Protein 1SSB (pdb70)

GO terms:
  GO:0005515 protein binding (F, IPI)

CATH classification: 3.10.130.10

Radius of gyration: 14.22 Å; Cα contacts (8 Å, |Δi|>4): 268; chains: 2; bounding box: 31×32×37 Å

Structure (mmCIF, N/CA/C/O backbone):
data_1SSB
#
_entry.id   1SSB
#
_cell.length_a   68.150
_cell.length_b   68.150
_cell.length_c   65.150
_cell.angle_alpha   90.00
_cell.angle_beta   90.00
_cell.angle_gamma   120.00
#
_symmetry.space_group_name_H-M   'P 32 2 1'
#
loop_
_entity.id
_entity.type
_entity.pdbx_description
1 polymer 'RIBONUCLEASE A'
2 polymer 'RIBONUCLEASE A'
3 non-polymer 'SULFATE ION'
4 water water
#
loop_
_atom_site.group_PDB
_atom_site.id
_atom_site.type_symbol
_atom_site.label_atom_id
_atom_site.label_alt_id
_atom_site.label_comp_id
_atom_site.label_asym_id
_atom_site.label_entity_id
_atom_site.label_seq_id
_atom_site.pdbx_PDB_ins_code
_atom_site.Cartn_x
_atom_site.Cartn_y
_atom_site.Cartn_z
_atom_site.occupancy
_atom_site.B_iso_or_equiv
_atom_site.auth_seq_id
_atom_site.auth_comp_id
_atom_site.auth_asym_id
_atom_site.auth_atom_id
_atom_site.pdbx_PDB_model_num
ATOM 1 N N . LYS A 1 1 ? 24.850 0.656 21.541 1.00 37.08 1 LYS A N 1
ATOM 2 C CA . LYS A 1 1 ? 23.556 0.918 22.159 1.00 37.08 1 LYS A CA 1
ATOM 3 C C . LYS A 1 1 ? 23.597 2.212 22.975 1.00 35.18 1 LYS A C 1
ATOM 4 O O . LYS A 1 1 ? 22.633 2.431 23.775 1.00 37.24 1 LYS A O 1
ATOM 10 N N . GLU A 1 2 ? 24.601 2.987 22.784 1.00 30.75 2 GLU A N 1
ATOM 11 C CA . GLU A 1 2 ? 24.945 4.256 23.384 1.00 25.78 2 GLU A CA 1
ATOM 12 C C . GLU A 1 2 ? 24.674 4.391 24.853 1.00 24.26 2 GLU A C 1
ATOM 13 O O . GLU A 1 2 ? 23.533 4.341 25.367 1.00 23.80 2 GLU A O 1
ATOM 19 N N . THR A 1 3 ? 25.788 4.593 25.602 1.00 21.23 3 THR A N 1
ATOM 20 C CA . THR A 1 3 ? 25.578 4.754 27.085 1.00 18.40 3 THR A CA 1
ATOM 21 C C . THR A 1 3 ? 24.906 6.094 27.330 1.00 20.08 3 THR A C 1
ATOM 22 O O . THR A 1 3 ? 24.949 6.956 26.403 1.00 18.54 3 THR A O 1
ATOM 26 N N . ALA A 1 4 ? 24.317 6.270 28.525 1.00 17.71 4 ALA A N 1
ATOM 27 C CA . ALA A 1 4 ? 23.658 7.553 28.839 1.00 18.86 4 ALA A CA 1
ATOM 28 C C . ALA A 1 4 ? 24.751 8.635 28.910 1.00 19.35 4 ALA A C 1
ATOM 29 O O . ALA A 1 4 ? 24.472 9.790 28.551 1.00 21.96 4 ALA A O 1
ATOM 31 N N . ALA A 1 5 ? 25.930 8.301 29.362 1.00 20.32 5 ALA A N 1
ATOM 32 C CA . ALA A 1 5 ? 27.059 9.277 29.440 1.00 18.03 5 ALA A CA 1
ATOM 33 C C . ALA A 1 5 ? 27.359 9.829 28.046 1.00 17.92 5 ALA A C 1
ATOM 34 O O . ALA A 1 5 ? 27.493 11.075 27.846 1.00 18.79 5 ALA A O 1
ATOM 36 N N . ALA A 1 6 ? 27.453 8.971 27.053 1.00 16.26 6 ALA A N 1
ATOM 37 C CA . ALA A 1 6 ? 27.709 9.234 25.681 1.00 15.26 6 ALA A CA 1
ATOM 38 C C . ALA A 1 6 ? 26.578 10.036 25.027 1.00 16.35 6 ALA A C 1
ATOM 39 O O . ALA A 1 6 ? 26.847 10.923 24.180 1.00 16.01 6 ALA A O 1
ATOM 41 N N . LYS A 1 7 ? 25.368 9.700 25.388 1.00 14.05 7 LYS A N 1
ATOM 42 C CA . LYS A 1 7 ? 24.185 10.402 24.856 1.00 14.57 7 LYS A CA 1
ATOM 43 C C . LYS A 1 7 ? 24.241 11.876 25.367 1.00 13.51 7 LYS A C 1
ATOM 44 O O . LYS A 1 7 ? 23.864 12.737 24.605 1.00 14.64 7 LYS A O 1
ATOM 50 N N . PHE A 1 8 ? 24.693 12.084 26.556 1.00 13.25 8 PHE A N 1
ATOM 51 C CA . PHE A 1 8 ? 24.818 13.457 27.152 1.00 13.09 8 PHE A CA 1
ATOM 52 C C . PHE A 1 8 ? 25.820 14.277 26.334 1.00 13.49 8 PHE A C 1
ATOM 53 O O . PHE A 1 8 ? 25.634 15.453 25.927 1.00 12.43 8 PHE A O 1
ATOM 61 N N . GLU A 1 9 ? 26.958 13.592 26.072 1.00 12.76 9 GLU A N 1
ATOM 62 C CA . GLU A 1 9 ? 27.982 14.318 25.244 1.00 13.53 9 GLU A CA 1
ATOM 63 C C . GLU A 1 9 ? 27.430 14.643 23.907 1.00 13.20 9 GLU A C 1
ATOM 64 O O . GLU A 1 9 ? 27.573 15.746 23.391 1.00 14.65 9 GLU A O 1
ATOM 70 N N . ARG A 1 10 ? 26.799 13.650 23.202 1.00 13.46 10 ARG A N 1
ATOM 71 C CA . ARG A 1 10 ? 26.308 13.959 21.847 1.00 12.27 10 ARG A CA 1
ATOM 72 C C . ARG A 1 10 ? 25.331 15.094 21.827 1.00 14.20 10 ARG A C 1
ATOM 73 O O . ARG A 1 10 ? 25.334 15.962 20.907 1.00 16.85 10 ARG A O 1
ATOM 81 N N . GLN A 1 11 ? 24.439 15.127 22.833 1.00 16.16 11 GLN A N 1
ATOM 82 C CA . GLN A 1 11 ? 23.382 16.162 22.896 1.00 15.76 11 GLN A CA 1
ATOM 83 C C . GLN A 1 11 ? 23.751 17.501 23.424 1.00 14.61 11 GLN A C 1
ATOM 84 O O . GLN A 1 11 ? 23.239 18.533 22.903 1.00 17.14 11 GLN A O 1
ATOM 90 N N . HIS A 1 12 ? 24.579 17.597 24.399 1.00 14.96 12 HIS A N 1
ATOM 91 C CA . HIS A 1 12 ? 24.942 18.879 25.033 1.00 13.63 12 HIS A CA 1
ATOM 92 C C . HIS A 1 12 ? 26.319 19.372 24.969 1.00 15.76 12 HIS A C 1
ATOM 93 O O . HIS A 1 12 ? 26.575 20.532 25.432 1.00 15.63 12 HIS A O 1
ATOM 100 N N . MET A 1 13 ? 27.286 18.624 24.394 1.00 17.10 13 MET A N 1
ATOM 101 C CA . MET A 1 13 ? 28.677 19.127 24.421 1.00 16.01 13 MET A CA 1
ATOM 102 C C . MET A 1 13 ? 29.062 19.789 23.120 1.00 15.73 13 MET A C 1
ATOM 103 O O . MET A 1 13 ? 29.037 19.168 22.090 1.00 15.07 13 MET A O 1
ATOM 108 N N . ASP A 1 14 ? 29.437 21.083 23.259 1.00 16.21 14 ASP A N 1
ATOM 109 C CA . ASP A 1 14 ? 29.921 21.851 22.101 1.00 17.40 14 ASP A CA 1
ATOM 110 C C . ASP A 1 14 ? 31.162 22.661 22.597 1.00 16.94 14 ASP A C 1
ATOM 111 O O . ASP A 1 14 ? 31.034 23.858 22.851 1.00 18.16 14 ASP A O 1
ATOM 116 N N . SER A 1 15 ? 32.273 21.974 22.732 1.00 17.20 15 SER A N 1
ATOM 117 C CA . SER A 1 15 ? 33.512 22.535 23.171 1.00 20.37 15 SER A CA 1
ATOM 118 C C . SER A 1 15 ? 34.382 23.195 22.084 1.00 22.69 15 SER A C 1
ATOM 119 O O . SER A 1 15 ? 35.519 23.621 22.462 1.00 25.19 15 SER A O 1
ATOM 122 N N . SER A 1 16 ? 33.979 23.237 20.866 1.00 23.05 16 SER A N 1
ATOM 123 C CA . SER A 1 16 ? 34.804 23.801 19.805 1.00 24.36 16 SER A CA 1
ATOM 124 C C . SER A 1 16 ? 34.379 25.178 19.401 1.00 25.56 16 SER A C 1
ATOM 125 O O . SER A 1 16 ? 34.849 25.682 18.366 1.00 27.01 16 SER A O 1
ATOM 128 N N . THR A 1 17 ? 33.480 25.788 20.129 1.00 25.69 17 THR A N 1
ATOM 129 C CA . THR A 1 17 ? 32.933 27.102 19.996 1.00 28.34 17 THR A CA 1
ATOM 130 C C . THR A 1 17 ? 32.693 27.655 21.425 1.00 27.84 17 THR A C 1
ATOM 131 O O . THR A 1 17 ? 32.210 26.852 22.249 1.00 28.05 17 THR A O 1
ATOM 135 N N . SER A 1 18 ? 33.046 28.905 21.625 1.00 26.38 18 SER A N 1
ATOM 136 C CA . SER A 1 18 ? 32.878 29.579 22.909 1.00 26.78 18 SER A CA 1
ATOM 137 C C . SER A 1 18 ? 31.473 30.170 23.072 1.00 25.53 18 SER A C 1
ATOM 138 O O . SER A 1 18 ? 31.138 30.583 24.186 1.00 25.34 18 SER A O 1
ATOM 141 N N . ALA A 1 19 ? 30.731 30.183 21.979 1.00 25.82 19 ALA A N 1
ATOM 142 C CA . ALA A 1 19 ? 29.350 30.719 22.029 1.00 24.78 19 ALA A CA 1
ATOM 143 C C . ALA A 1 19 ? 28.683 30.414 20.698 1.00 26.94 19 ALA A C 1
ATOM 144 O O . ALA A 1 19 ? 29.356 30.036 19.759 1.00 29.17 19 ALA A O 1
ATOM 146 N N . ALA A 1 20 ? 27.400 30.552 20.643 1.00 28.11 20 ALA A N 1
ATOM 147 C CA . ALA A 1 20 ? 26.509 30.367 19.527 1.00 29.43 20 ALA A CA 1
ATOM 148 C C . ALA A 1 20 ? 26.920 31.403 18.473 1.00 30.85 20 ALA A C 1
ATOM 149 O O . ALA A 1 20 ? 26.800 32.589 18.655 1.00 30.77 20 ALA A O 1
ATOM 151 N N . SER A 1 21 ? 27.383 30.836 17.377 1.00 35.26 21 SER A N 1
ATOM 152 C CA . SER A 1 21 ? 27.875 31.500 16.184 1.00 37.94 21 SER A CA 1
ATOM 153 C C . SER A 1 21 ? 26.907 32.562 15.643 1.00 38.17 21 SER A C 1
ATOM 154 O O . SER A 1 21 ? 27.197 33.788 15.668 1.00 39.36 21 SER A O 1
ATOM 157 N N . SER A 1 22 ? 25.782 32.048 15.185 1.00 34.51 22 SER A N 1
ATOM 158 C CA . SER A 1 22 ? 24.721 32.837 14.575 1.00 32.03 22 SER A CA 1
ATOM 159 C C . SER A 1 22 ? 23.348 32.321 14.934 1.00 31.71 22 SER A C 1
ATOM 160 O O . SER A 1 22 ? 23.233 31.464 15.841 1.00 33.06 22 SER A O 1
ATOM 163 N N . SER A 1 23 ? 22.321 32.772 14.282 1.00 29.89 23 SER A N 1
ATOM 164 C CA . SER A 1 23 ? 20.931 32.460 14.409 1.00 28.95 23 SER A CA 1
ATOM 165 C C . SER A 1 23 ? 20.601 31.037 13.965 1.00 28.67 23 SER A C 1
ATOM 166 O O . SER A 1 23 ? 19.600 30.458 14.412 1.00 28.30 23 SER A O 1
ATOM 169 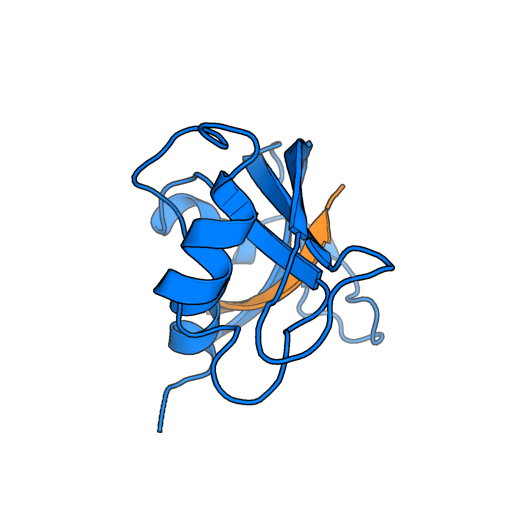N N . ASN A 1 24 ? 21.445 30.576 13.042 1.00 25.81 24 ASN A N 1
ATOM 170 C CA . ASN A 1 24 ? 21.377 29.300 12.433 1.00 25.43 24 ASN A CA 1
ATOM 171 C C . ASN A 1 24 ? 22.110 28.217 13.283 1.00 21.80 24 ASN A C 1
ATOM 172 O O . ASN A 1 24 ? 22.022 27.111 12.811 1.00 23.31 24 ASN A O 1
ATOM 177 N N . TYR A 1 25 ? 22.715 28.602 14.384 1.00 20.99 25 TYR A N 1
ATOM 178 C CA . TYR A 1 25 ? 23.443 27.619 15.213 1.00 19.86 25 TYR A CA 1
ATOM 179 C C . TYR A 1 25 ? 22.569 26.448 15.672 1.00 19.54 25 TYR A C 1
ATOM 180 O O . TYR A 1 25 ? 22.935 25.286 15.506 1.00 18.80 25 TYR A O 1
ATOM 189 N N . CYS A 1 26 ? 21.408 26.711 16.288 1.00 20.02 26 CYS A N 1
ATOM 190 C CA . CYS A 1 26 ? 20.564 25.593 16.732 1.00 19.64 26 CYS A CA 1
ATOM 191 C C . CYS A 1 26 ? 20.164 24.717 15.577 1.00 18.94 26 CYS A C 1
ATOM 192 O O . CYS A 1 26 ? 20.211 23.485 15.647 1.00 19.74 26 CYS A O 1
ATOM 195 N N . ASN A 1 27 ? 19.806 25.360 14.502 1.00 19.34 27 ASN A N 1
ATOM 196 C CA . ASN A 1 27 ? 19.368 24.699 13.272 1.00 20.33 27 ASN A CA 1
ATOM 197 C C . ASN A 1 27 ? 20.397 23.642 12.829 1.00 20.30 27 ASN A C 1
ATOM 198 O O . ASN A 1 27 ? 19.980 22.503 12.585 1.00 21.27 27 ASN A O 1
ATOM 203 N N . GLN A 1 28 ? 21.616 24.063 12.744 1.00 20.64 28 GLN A N 1
ATOM 204 C CA . GLN A 1 28 ? 22.752 23.263 12.349 1.00 21.92 28 GLN A CA 1
ATOM 205 C C . GLN A 1 28 ? 23.053 22.043 13.276 1.00 20.96 28 GLN A C 1
ATOM 206 O O . GLN A 1 28 ? 23.161 20.862 12.914 1.00 19.84 28 GLN A O 1
ATOM 212 N N . MET A 1 29 ? 23.258 22.484 14.495 1.00 20.89 29 MET A N 1
ATOM 213 C CA . MET A 1 29 ? 23.639 21.608 15.621 1.00 20.35 29 MET A CA 1
ATOM 214 C C . MET A 1 29 ? 22.575 20.592 15.944 1.00 18.54 29 MET A C 1
ATOM 215 O O . MET A 1 29 ? 22.998 19.479 16.232 1.00 18.04 29 MET A O 1
ATOM 220 N N . MET A 1 30 ? 21.302 20.924 15.881 1.00 18.93 30 MET A N 1
ATOM 221 C CA . MET A 1 30 ? 20.288 19.868 16.215 1.00 18.47 30 MET A CA 1
ATOM 222 C C . MET A 1 30 ? 20.431 18.807 15.139 1.00 19.51 30 MET A C 1
ATOM 223 O O . MET A 1 30 ? 20.438 17.603 15.489 1.00 19.86 30 MET A O 1
ATOM 228 N N . LYS A 1 31 ? 20.614 19.209 13.900 1.00 19.97 31 LYS A N 1
ATOM 229 C CA . LYS A 1 31 ? 20.773 18.283 12.763 1.00 22.91 31 LYS A CA 1
ATOM 230 C C . LYS A 1 31 ? 22.050 17.436 12.893 1.00 23.84 31 LYS A C 1
ATOM 231 O O . LYS A 1 31 ? 22.024 16.194 12.838 1.00 25.23 31 LYS A O 1
ATOM 237 N N . SER A 1 32 ? 23.173 18.144 13.025 1.00 22.46 32 SER A N 1
ATOM 238 C CA . SER A 1 32 ? 24.484 17.584 13.189 1.00 21.77 32 SER A CA 1
ATOM 239 C C . SER A 1 32 ? 24.582 16.505 14.267 1.00 22.91 32 SER A C 1
ATOM 240 O O . SER A 1 32 ? 25.278 15.498 14.097 1.00 24.69 32 SER A O 1
ATOM 243 N N . ARG A 1 33 ? 23.983 16.769 15.399 1.00 22.17 33 ARG A N 1
ATOM 244 C CA . ARG A 1 33 ? 24.055 15.815 16.540 1.00 23.23 33 ARG A CA 1
ATOM 245 C C . ARG A 1 33 ? 23.017 14.724 16.390 1.00 23.79 33 ARG A C 1
ATOM 246 O O . ARG A 1 33 ? 22.759 13.991 17.357 1.00 25.00 33 ARG A O 1
ATOM 254 N N . ASN A 1 34 ? 22.415 14.669 15.216 1.00 24.11 34 ASN A N 1
ATOM 255 C CA . ASN A 1 34 ? 21.366 13.722 14.872 1.00 24.44 34 ASN A CA 1
ATOM 256 C C . ASN A 1 34 ? 20.147 13.888 15.797 1.00 24.23 34 ASN A C 1
ATOM 257 O O . ASN A 1 34 ? 19.570 12.829 16.115 1.00 25.97 34 ASN A O 1
ATOM 262 N N . LEU A 1 35 ? 19.761 15.060 16.196 1.00 22.91 35 LEU A N 1
ATOM 263 C CA . LEU A 1 35 ? 18.634 15.286 17.075 1.00 22.57 35 LEU A CA 1
ATOM 264 C C . LEU A 1 35 ? 17.373 15.618 16.312 1.00 24.90 35 LEU A C 1
ATOM 265 O O . LEU A 1 35 ? 16.373 15.971 17.033 1.00 27.31 35 LEU A O 1
ATOM 270 N N . THR A 1 36 ? 17.352 15.542 15.020 1.00 25.62 36 THR A N 1
ATOM 271 C CA . THR A 1 36 ? 16.160 15.813 14.212 1.00 27.87 36 THR A CA 1
ATOM 272 C C . THR A 1 36 ? 15.851 14.654 13.268 1.00 31.13 36 THR A C 1
ATOM 273 O O . THR A 1 36 ? 15.015 14.729 12.316 1.00 31.98 36 THR A O 1
ATOM 277 N N . LYS A 1 37 ? 16.465 13.529 13.498 1.00 34.04 37 LYS A N 1
ATOM 278 C CA . LYS A 1 37 ? 16.300 12.318 12.666 1.00 37.05 37 LYS A CA 1
ATOM 279 C C . LYS A 1 37 ? 14.950 11.675 12.658 1.00 38.11 37 LYS A C 1
ATOM 280 O O . LYS A 1 37 ? 14.562 11.284 11.504 1.00 40.99 37 LYS A O 1
ATOM 286 N N . ASP A 1 38 ? 14.204 11.499 13.693 1.00 38.87 38 ASP A N 1
ATOM 287 C CA . ASP A 1 38 ? 12.862 10.857 13.607 1.00 40.35 38 ASP A CA 1
ATOM 288 C C . ASP A 1 38 ? 11.762 11.871 13.849 1.00 39.45 38 ASP A C 1
ATOM 289 O O . ASP A 1 38 ? 10.755 12.034 13.133 1.00 41.10 38 ASP A O 1
ATOM 294 N N . ARG A 1 39 ? 11.980 12.572 14.929 1.00 37.66 39 ARG A N 1
ATOM 295 C CA . ARG A 1 39 ? 11.125 13.658 15.474 1.00 35.77 39 ARG A CA 1
ATOM 296 C C . ARG A 1 39 ? 11.968 14.931 15.540 1.00 33.29 39 ARG A C 1
ATOM 297 O O . ARG A 1 39 ? 13.173 14.962 15.171 1.00 31.56 39 ARG A O 1
ATOM 305 N N . CYS A 1 40 ? 11.371 16.034 15.946 1.00 30.67 40 CYS A N 1
ATOM 306 C CA . CYS A 1 40 ? 12.085 17.328 16.102 1.00 28.92 40 CYS A CA 1
ATOM 307 C C . CYS A 1 40 ? 12.262 17.416 17.641 1.00 25.42 40 CYS A C 1
ATOM 308 O O . CYS A 1 40 ? 11.216 17.626 18.251 1.00 24.80 40 CYS A O 1
ATOM 311 N N . LYS A 1 41 ? 13.444 17.174 18.140 1.00 22.43 41 LYS A N 1
ATOM 312 C CA . LYS A 1 41 ? 13.577 17.280 19.645 1.00 20.45 41 LYS A CA 1
ATOM 313 C C . LYS A 1 41 ? 13.188 18.773 19.830 1.00 19.46 41 LYS A C 1
ATOM 314 O O . LYS A 1 41 ? 13.753 19.625 19.090 1.00 19.53 41 LYS A O 1
ATOM 320 N N . PRO A 1 42 ? 12.213 19.065 20.661 1.00 17.80 42 PRO A N 1
ATOM 321 C CA . PRO A 1 42 ? 11.761 20.433 20.860 1.00 16.77 42 PRO A CA 1
ATOM 322 C C . PRO A 1 42 ? 12.653 21.357 21.620 1.00 16.22 42 PRO A C 1
ATOM 323 O O . PRO A 1 42 ? 12.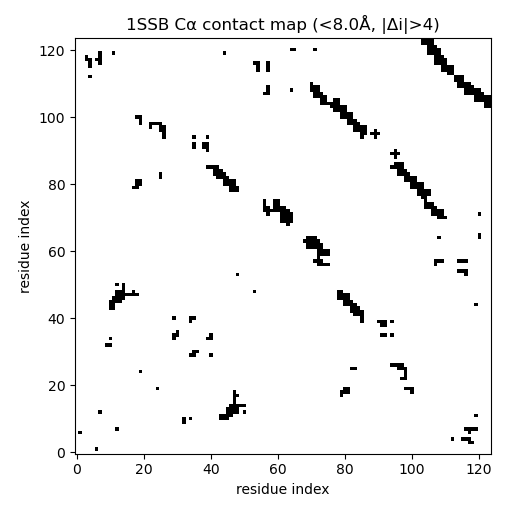583 22.585 21.286 1.00 17.80 42 PRO A O 1
ATOM 327 N N . VAL A 1 43 ? 13.354 20.917 22.604 1.00 14.45 43 VAL A N 1
ATOM 328 C CA . VAL A 1 43 ? 14.241 21.755 23.435 1.00 14.12 43 VAL A CA 1
ATOM 329 C C . VAL A 1 43 ? 15.560 21.087 23.728 1.00 14.56 43 VAL A C 1
ATOM 330 O O . VAL A 1 43 ? 15.489 19.877 24.031 1.00 15.08 43 VAL A O 1
ATOM 334 N N . ASN A 1 44 ? 16.654 21.822 23.644 1.00 13.48 44 ASN A N 1
ATOM 335 C CA . ASN A 1 44 ? 17.958 21.179 23.945 1.00 14.81 44 ASN A CA 1
ATOM 336 C C . ASN A 1 44 ? 19.011 22.211 24.331 1.00 15.98 44 ASN A C 1
ATOM 337 O O . ASN A 1 44 ? 18.941 23.312 23.822 1.00 16.37 44 ASN A O 1
ATOM 342 N N . THR A 1 45 ? 19.997 21.840 25.171 1.00 16.10 45 THR A N 1
ATOM 343 C CA . THR A 1 45 ? 21.023 22.825 25.485 1.00 13.54 45 THR A CA 1
ATOM 344 C C . THR A 1 45 ? 22.427 22.339 25.137 1.00 14.60 45 THR A C 1
ATOM 345 O O . THR A 1 45 ? 22.776 21.208 25.529 1.00 13.28 45 THR A O 1
ATOM 349 N N . PHE A 1 46 ? 23.184 23.257 24.552 1.00 12.26 46 PHE A N 1
ATOM 350 C CA . PHE A 1 46 ? 24.646 22.942 24.220 1.00 12.74 46 PHE A CA 1
ATOM 351 C C . PHE A 1 46 ? 25.536 23.741 25.141 1.00 11.88 46 PHE A C 1
ATOM 352 O O . PHE A 1 46 ? 25.324 24.961 25.315 1.00 13.99 46 PHE A O 1
ATOM 360 N N . VAL A 1 47 ? 26.530 23.168 25.814 1.00 13.47 47 VAL A N 1
ATOM 361 C CA . VAL A 1 47 ? 27.418 23.892 26.731 1.00 11.16 47 VAL A CA 1
ATOM 362 C C . VAL A 1 47 ? 28.742 24.089 25.943 1.00 13.12 47 VAL A C 1
ATOM 363 O O . VAL A 1 47 ? 29.133 23.071 25.320 1.00 9.98 47 VAL A O 1
ATOM 367 N N . HIS A 1 48 ? 29.255 25.288 25.997 1.00 9.33 48 HIS A N 1
ATOM 368 C CA . HIS A 1 48 ? 30.476 25.628 25.309 1.00 11.87 48 HIS A CA 1
ATOM 369 C C . HIS A 1 48 ? 31.608 25.662 26.338 1.00 14.12 48 HIS A C 1
ATOM 370 O O . HIS A 1 48 ? 32.074 26.777 26.571 1.00 16.06 48 HIS A O 1
ATOM 377 N N . GLU A 1 49 ? 31.895 24.536 26.967 1.00 14.41 49 GLU A N 1
ATOM 378 C CA . GLU A 1 49 ? 32.959 24.435 27.976 1.00 14.79 49 GLU A CA 1
ATOM 379 C C . GLU A 1 49 ? 33.672 23.099 27.697 1.00 14.29 49 GLU A C 1
ATOM 380 O O . GLU A 1 49 ? 33.125 22.272 26.942 1.00 11.38 49 GLU A O 1
ATOM 386 N N . SER A 1 50 ? 34.865 22.967 28.318 1.00 14.29 50 SER A N 1
ATOM 387 C CA . SER A 1 50 ? 35.578 21.693 27.988 1.00 16.56 50 SER A CA 1
ATOM 388 C C . SER A 1 50 ? 34.812 20.574 28.622 1.00 18.07 50 SER A C 1
ATOM 389 O O . SER A 1 50 ? 34.005 20.840 29.539 1.00 19.33 50 SER A O 1
ATOM 392 N N . LEU A 1 51 ? 35.038 19.358 28.223 1.00 20.47 51 LEU A N 1
ATOM 393 C CA . LEU A 1 51 ? 34.338 18.169 28.841 1.00 18.89 51 LEU A CA 1
ATOM 394 C C . LEU A 1 51 ? 34.715 18.063 30.303 1.00 18.54 51 LEU A C 1
ATOM 395 O O . LEU A 1 51 ? 33.899 17.799 31.271 1.00 16.46 51 LEU A O 1
ATOM 400 N N . ALA A 1 52 ? 36.026 18.266 30.520 1.00 16.06 52 ALA A N 1
ATOM 401 C CA . ALA A 1 52 ? 36.528 18.180 31.917 1.00 16.00 52 ALA A CA 1
ATOM 402 C C . ALA A 1 52 ? 35.764 19.084 32.876 1.00 14.85 52 ALA A C 1
ATOM 403 O O . ALA A 1 52 ? 35.355 18.692 33.973 1.00 14.37 52 ALA A O 1
ATOM 405 N N . ASP A 1 53 ? 35.525 20.313 32.477 1.00 14.87 53 ASP A N 1
ATOM 406 C CA . ASP A 1 53 ? 34.832 21.313 33.313 1.00 15.57 53 ASP A CA 1
ATOM 407 C C . ASP A 1 53 ? 33.375 20.902 33.557 1.00 13.89 53 ASP A C 1
ATOM 408 O O . ASP A 1 53 ? 32.884 21.186 34.634 1.00 13.85 53 ASP A O 1
ATOM 413 N N . VAL A 1 54 ? 32.743 20.335 32.552 1.00 15.11 54 VAL A N 1
ATOM 414 C CA . VAL A 1 54 ? 31.326 19.900 32.717 1.00 13.27 54 VAL A CA 1
ATOM 415 C C . VAL A 1 54 ? 31.427 18.690 33.621 1.00 14.62 54 VAL A C 1
ATOM 416 O O . VAL A 1 54 ? 30.693 18.562 34.638 1.00 14.74 54 VAL A O 1
ATOM 420 N N . GLN A 1 55 ? 32.335 17.744 33.304 1.00 14.18 55 GLN A N 1
ATOM 421 C CA . GLN A 1 55 ? 32.445 16.537 34.243 1.00 12.54 55 GLN A CA 1
ATOM 422 C C . GLN A 1 55 ? 32.667 16.974 35.640 1.00 12.96 55 GLN A C 1
ATOM 423 O O . GLN A 1 55 ? 32.085 16.438 36.650 1.00 13.78 55 GLN A O 1
ATOM 429 N N . ALA A 1 56 ? 33.479 18.000 35.874 1.00 12.60 56 ALA A N 1
ATOM 430 C CA . ALA A 1 56 ? 33.712 18.464 37.262 1.00 14.04 56 ALA A CA 1
ATOM 431 C C . ALA A 1 56 ? 32.491 18.923 38.001 1.00 14.14 56 ALA A C 1
ATOM 432 O O . ALA A 1 56 ? 32.538 19.003 39.242 1.00 14.65 56 ALA A O 1
ATOM 434 N N . VAL A 1 57 ? 31.390 19.297 37.362 1.00 14.47 57 VAL A N 1
ATOM 435 C CA . VAL A 1 57 ? 30.189 19.800 38.007 1.00 13.81 57 VAL A CA 1
ATOM 436 C C . VAL A 1 57 ? 29.616 18.761 38.985 1.00 15.53 57 VAL A C 1
ATOM 437 O O . VAL A 1 57 ? 29.070 19.104 40.032 1.00 15.09 57 VAL A O 1
ATOM 441 N N . CYS A 1 58 ? 29.761 17.509 38.605 1.00 16.41 58 CYS A N 1
ATOM 442 C CA . CYS A 1 58 ? 29.350 16.336 39.367 1.00 17.54 58 CYS A CA 1
ATOM 443 C C . CYS A 1 58 ? 29.987 16.332 40.742 1.00 18.23 58 CYS A C 1
ATOM 444 O O . CYS A 1 58 ? 29.581 15.516 41.592 1.00 17.29 58 CYS A O 1
ATOM 447 N N . SER A 1 59 ? 30.969 17.233 40.950 1.00 19.06 59 SER A N 1
ATOM 448 C CA . SER A 1 59 ? 31.603 17.264 42.306 1.00 19.04 59 SER A CA 1
ATOM 449 C C . SER A 1 59 ? 31.409 18.632 42.946 1.00 17.87 59 SER A C 1
ATOM 450 O O . SER A 1 59 ? 32.086 19.016 43.888 1.00 15.35 59 SER A O 1
ATOM 453 N N . GLN A 1 60 ? 30.401 19.340 42.402 1.00 17.34 60 GLN A N 1
ATOM 454 C CA . GLN A 1 60 ? 30.040 20.692 42.853 1.00 15.70 60 GLN A CA 1
ATOM 455 C C . GLN A 1 60 ? 28.807 20.777 43.765 1.00 17.44 60 GLN A C 1
ATOM 456 O O . GLN A 1 60 ? 28.697 19.937 44.692 1.00 18.78 60 GLN A O 1
ATOM 462 N N . LYS A 1 61 ? 27.910 21.710 43.613 1.00 15.41 61 LYS A N 1
ATOM 463 C CA . LYS A 1 61 ? 26.763 21.903 44.524 1.00 17.96 61 LYS A CA 1
ATOM 464 C C . LYS A 1 61 ? 25.635 20.911 44.316 1.00 18.49 61 LYS A C 1
ATOM 465 O O . LYS A 1 61 ? 24.979 20.977 43.287 1.00 17.23 61 LYS A O 1
ATOM 471 N N . ASN A 1 62 ? 25.418 20.076 45.332 1.00 18.89 62 ASN A N 1
ATOM 472 C CA . ASN A 1 62 ? 24.348 19.035 45.237 1.00 20.01 62 ASN A CA 1
ATOM 473 C C . ASN A 1 62 ? 23.027 19.702 45.508 1.00 18.84 62 ASN A C 1
ATOM 474 O O . ASN A 1 62 ? 22.778 20.403 46.500 1.00 21.71 62 ASN A O 1
ATOM 479 N N . VAL A 1 63 ? 22.107 19.452 44.647 1.00 18.83 63 VAL A N 1
ATOM 480 C CA . VAL A 1 63 ? 20.727 19.995 44.618 1.00 15.64 63 VAL A CA 1
ATOM 481 C C . VAL A 1 63 ? 19.756 18.977 44.142 1.00 16.71 63 VAL A C 1
ATOM 482 O O . VAL A 1 63 ? 20.119 17.969 43.452 1.00 15.53 63 VAL A O 1
ATOM 486 N N . ALA A 1 64 ? 18.502 19.149 44.449 1.00 15.83 64 ALA A N 1
ATOM 487 C CA . ALA A 1 64 ? 17.454 18.218 43.941 1.00 18.12 64 ALA A CA 1
ATOM 488 C C . ALA A 1 64 ? 17.329 18.380 42.443 1.00 18.09 64 ALA A C 1
ATOM 489 O O . ALA A 1 64 ? 17.638 19.480 41.891 1.00 18.49 64 ALA A O 1
ATOM 491 N N . CYS A 1 65 ? 16.911 17.356 41.723 1.00 18.88 65 CYS A N 1
ATOM 492 C CA . CYS A 1 65 ? 16.637 17.412 40.295 1.00 19.66 65 CYS A CA 1
ATOM 493 C C . CYS A 1 65 ? 15.104 17.758 40.316 1.00 21.84 65 CYS A C 1
ATOM 494 O O . CYS A 1 65 ? 14.501 17.660 41.377 1.00 19.84 65 CYS A O 1
ATOM 497 N N . LYS A 1 66 ? 14.612 18.138 39.160 1.00 24.20 66 LYS A N 1
ATOM 498 C CA . LYS A 1 66 ? 13.263 18.471 38.897 1.00 25.67 66 LYS A CA 1
ATOM 499 C C . LYS A 1 66 ? 12.313 17.312 39.239 1.00 26.55 66 LYS A C 1
ATOM 500 O O . LYS A 1 66 ? 11.144 17.578 39.610 1.00 27.75 66 LYS A O 1
ATOM 506 N N . ASN A 1 67 ? 12.824 16.111 39.074 1.00 25.55 67 ASN A N 1
ATOM 507 C CA . ASN A 1 67 ? 12.051 14.872 39.301 1.00 24.38 67 ASN A CA 1
ATOM 508 C C . ASN A 1 67 ? 12.070 14.442 40.729 1.00 23.18 67 ASN A C 1
ATOM 509 O O . ASN A 1 67 ? 11.504 13.397 41.038 1.00 23.19 67 ASN A O 1
ATOM 514 N N . GLY A 1 68 ? 12.727 15.194 41.585 1.00 23.04 68 GLY A N 1
ATOM 515 C CA . GLY A 1 68 ? 12.820 14.885 43.012 1.00 22.34 68 GLY A CA 1
ATOM 516 C C . GLY A 1 68 ? 14.024 14.052 43.406 1.00 23.05 68 GLY A C 1
ATOM 517 O O . GLY A 1 68 ? 14.253 13.920 44.630 1.00 21.92 68 GLY A O 1
ATOM 518 N N . GLN A 1 69 ? 14.748 13.515 42.445 1.00 22.89 69 GLN A N 1
ATOM 519 C CA . GLN A 1 69 ? 15.960 12.710 42.766 1.00 23.70 69 GLN A CA 1
ATOM 520 C C . GLN A 1 69 ? 16.978 13.696 43.353 1.00 23.75 69 GLN A C 1
ATOM 521 O O . GLN A 1 69 ? 16.799 14.903 43.138 1.00 24.28 69 GLN A O 1
ATOM 527 N N . THR A 1 70 ? 18.007 13.262 44.039 1.00 23.13 70 THR A N 1
ATOM 528 C CA . THR A 1 70 ? 19.016 14.126 44.629 1.00 22.42 70 THR A CA 1
ATOM 529 C C . THR A 1 70 ? 20.404 13.896 44.043 1.00 20.38 70 THR A C 1
ATOM 530 O O . THR A 1 70 ? 21.404 14.063 44.793 1.00 22.64 70 THR A O 1
ATOM 534 N N . ASN A 1 71 ? 20.482 13.510 42.807 1.00 18.84 71 ASN A N 1
ATOM 535 C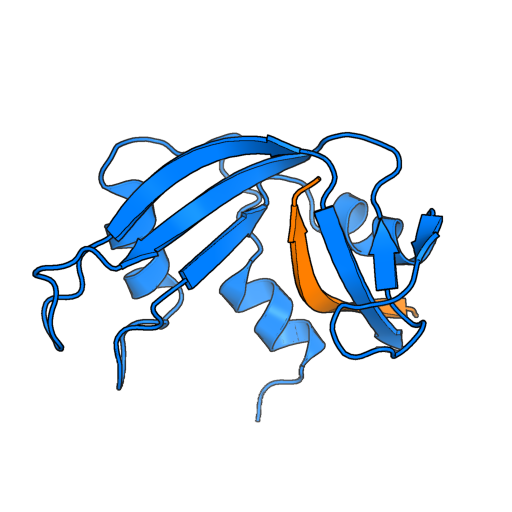 CA . ASN A 1 71 ? 21.767 13.264 42.144 1.00 17.14 71 ASN A CA 1
ATOM 536 C C . ASN A 1 71 ? 22.035 14.417 41.147 1.00 17.43 71 ASN A C 1
ATOM 537 O O . ASN A 1 71 ? 22.741 14.143 40.157 1.00 16.86 71 ASN A O 1
ATOM 542 N N . CYS A 1 72 ? 21.521 15.572 41.482 1.00 15.83 72 CYS A N 1
ATOM 543 C CA . CYS A 1 72 ? 21.733 16.756 40.588 1.00 13.99 72 CYS A CA 1
ATOM 544 C C . CYS A 1 72 ? 22.795 17.645 41.245 1.00 13.28 72 CYS A C 1
ATOM 545 O O . CYS A 1 72 ? 22.939 17.763 42.448 1.00 12.03 72 CYS A O 1
ATOM 548 N N . TYR A 1 73 ? 23.531 18.298 40.304 1.00 14.34 73 TYR A N 1
ATOM 549 C CA . TYR A 1 73 ? 24.634 19.187 40.766 1.00 14.46 73 TYR A CA 1
ATOM 550 C C . TYR A 1 73 ? 24.608 20.450 39.869 1.00 14.30 73 TYR A C 1
ATOM 551 O O . TYR A 1 73 ? 24.458 20.378 38.672 1.00 12.31 73 TYR A O 1
ATOM 560 N N . GLN A 1 74 ? 24.790 21.563 40.549 1.00 15.26 74 GLN A N 1
ATOM 561 C CA . GLN A 1 74 ? 24.832 22.868 40.028 1.00 14.88 74 GLN A CA 1
ATOM 562 C C . GLN A 1 74 ? 26.296 23.351 39.906 1.00 16.47 74 GLN A C 1
ATOM 563 O O . GLN A 1 74 ? 27.048 23.211 40.914 1.00 17.13 74 GLN A O 1
ATOM 569 N N . SER A 1 75 ? 26.586 23.917 38.763 1.00 15.90 75 SER A N 1
ATOM 570 C CA . SER A 1 75 ? 28.004 24.437 38.611 1.00 16.06 75 SER A CA 1
ATOM 571 C C . SER A 1 75 ? 28.133 25.604 39.584 1.00 17.77 75 SER A C 1
ATOM 572 O O . SER A 1 75 ? 27.198 26.361 39.863 1.00 16.30 75 SER A O 1
ATOM 575 N N . TYR A 1 76 ? 29.355 25.707 40.214 1.00 17.74 76 TYR A N 1
ATOM 576 C CA . TYR A 1 76 ? 29.584 26.825 41.155 1.00 16.06 76 TYR A CA 1
ATOM 577 C C . TYR A 1 76 ? 29.669 28.131 40.347 1.00 16.26 76 TYR A C 1
ATOM 578 O O . TYR A 1 76 ? 29.283 29.277 40.697 1.00 15.33 76 TYR A O 1
ATOM 587 N N . SER A 1 77 ? 30.177 28.024 39.142 1.00 14.77 77 SER A N 1
ATOM 588 C CA . SER A 1 77 ? 30.411 29.070 38.210 1.00 15.24 77 SER A CA 1
ATOM 589 C C . SER A 1 77 ? 29.438 29.069 37.074 1.00 15.42 77 SER A C 1
ATOM 590 O O . SER A 1 77 ? 28.770 28.047 36.845 1.00 17.51 77 SER A O 1
ATOM 593 N N . THR A 1 78 ? 29.332 30.158 36.362 1.00 14.71 78 THR A N 1
ATOM 594 C CA . THR A 1 78 ? 28.454 30.286 35.205 1.00 14.52 78 THR A CA 1
ATOM 595 C C . THR A 1 78 ? 29.211 29.710 34.017 1.00 15.82 78 THR A C 1
ATOM 596 O O . THR A 1 78 ? 30.456 29.865 34.012 1.00 16.75 78 THR A O 1
ATOM 600 N N . MET A 1 79 ? 28.512 29.039 33.110 1.00 15.37 79 MET A N 1
ATOM 601 C CA . MET A 1 79 ? 29.188 28.430 31.940 1.00 14.46 79 MET A CA 1
ATOM 602 C C . MET A 1 79 ? 28.601 29.022 30.673 1.00 14.30 79 MET A C 1
ATOM 603 O O . MET A 1 79 ? 27.532 29.559 30.821 1.00 16.69 79 MET A O 1
ATOM 608 N N . SER A 1 80 ? 29.170 28.964 29.493 1.00 13.82 80 SER A N 1
ATOM 609 C CA . SER A 1 80 ? 28.604 29.501 28.262 1.00 14.28 80 SER A CA 1
ATOM 610 C C . SER A 1 80 ? 27.659 28.405 27.701 1.00 15.95 80 SER A C 1
ATOM 611 O O . SER A 1 80 ? 28.208 27.249 27.550 1.00 14.70 80 SER A O 1
ATOM 614 N N . ILE A 1 81 ? 26.404 28.750 27.459 1.00 12.43 81 ILE A N 1
ATOM 615 C CA . ILE A 1 81 ? 25.468 27.724 26.902 1.00 10.45 81 ILE A CA 1
ATOM 616 C C . ILE A 1 81 ? 24.641 28.356 25.816 1.00 12.48 81 ILE A C 1
ATOM 617 O O . ILE A 1 81 ? 24.693 29.614 25.737 1.00 13.49 81 ILE A O 1
ATOM 622 N N . THR A 1 82 ? 23.947 27.550 25.036 1.00 12.23 82 THR A N 1
ATOM 623 C CA . THR A 1 82 ? 23.031 27.940 23.982 1.00 13.18 82 THR A CA 1
ATOM 624 C C . THR A 1 82 ? 21.737 27.076 24.154 1.00 15.16 82 THR A C 1
ATOM 625 O O . THR A 1 82 ? 21.778 25.817 24.055 1.00 14.27 82 THR A O 1
ATOM 629 N N . ASP A 1 83 ? 20.636 2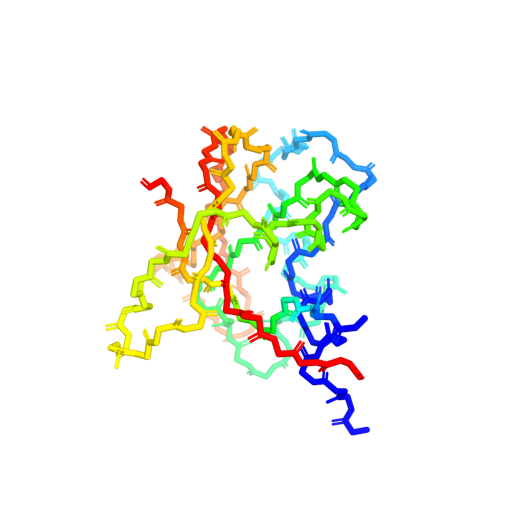7.765 24.350 1.00 16.13 83 ASP A N 1
ATOM 630 C CA . ASP A 1 83 ? 19.336 27.111 24.429 1.00 16.48 83 ASP A CA 1
ATOM 631 C C . ASP A 1 83 ? 18.755 27.043 23.023 1.00 16.60 83 ASP A C 1
ATOM 632 O O . ASP A 1 83 ? 18.681 28.097 22.294 1.00 18.20 83 ASP A O 1
ATOM 637 N N . CYS A 1 84 ? 18.273 25.862 22.651 1.00 14.08 84 CYS A N 1
ATOM 638 C CA . CYS A 1 84 ? 17.649 25.645 21.337 1.00 11.45 84 CYS A CA 1
ATOM 639 C C . CYS A 1 84 ? 16.188 25.351 21.621 1.00 10.63 84 CYS A C 1
ATOM 640 O O . CYS A 1 84 ? 15.816 24.496 22.440 1.00 12.20 84 CYS A O 1
ATOM 643 N N . ARG A 1 85 ? 15.297 26.062 20.962 1.00 10.82 85 ARG A N 1
ATOM 644 C CA . ARG A 1 85 ? 13.823 25.805 21.239 1.00 10.47 85 ARG A CA 1
ATOM 645 C C . ARG A 1 85 ? 13.083 25.774 19.957 1.00 12.93 85 ARG A C 1
ATOM 646 O O . ARG A 1 85 ? 13.084 26.705 19.177 1.00 10.39 85 ARG A O 1
ATOM 654 N N . GLU A 1 86 ? 12.406 24.632 19.639 1.00 14.93 86 GLU A N 1
ATOM 655 C CA . GLU A 1 86 ? 11.658 24.547 18.382 1.00 17.45 86 GLU A CA 1
ATOM 656 C C . GLU A 1 86 ? 10.653 25.681 18.237 1.00 18.18 86 GLU A C 1
ATOM 657 O O . GLU A 1 86 ? 9.867 26.039 19.168 1.00 15.59 86 GLU A O 1
ATOM 663 N N . THR A 1 87 ? 10.665 26.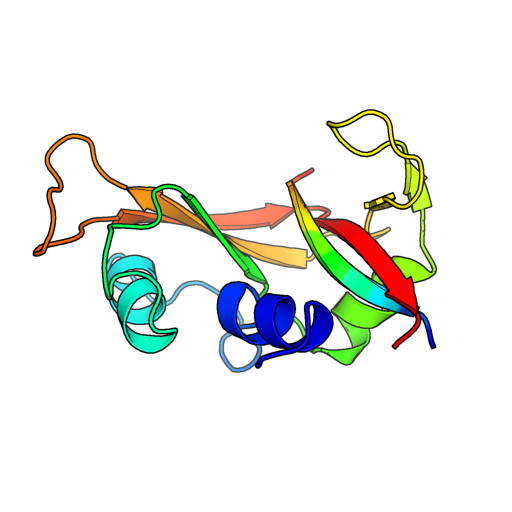257 17.057 1.00 18.86 87 THR A N 1
ATOM 664 C CA . THR A 1 87 ? 9.716 27.370 16.768 1.00 20.93 87 THR A CA 1
ATOM 665 C C . THR A 1 87 ? 8.313 26.762 16.645 1.00 23.00 87 THR A C 1
ATOM 666 O O . THR A 1 87 ? 8.063 25.553 16.429 1.00 20.65 87 THR A O 1
ATOM 670 N N . GLY A 1 88 ? 7.348 27.680 16.791 1.00 24.83 88 GLY A N 1
ATOM 671 C CA . GLY A 1 88 ? 5.942 27.440 16.746 1.00 27.08 88 GLY A CA 1
ATOM 672 C C . GLY A 1 88 ? 5.491 26.843 15.427 1.00 30.02 88 GLY A C 1
ATOM 673 O O . GLY A 1 88 ? 4.608 25.957 15.439 1.00 31.39 88 GLY A O 1
ATOM 674 N N . SER A 1 89 ? 6.077 27.293 14.334 1.00 30.42 89 SER A N 1
ATOM 675 C CA . SER A 1 89 ? 5.709 26.869 13.010 1.00 32.11 89 SER A CA 1
ATOM 676 C C . SER A 1 89 ? 6.420 25.668 12.474 1.00 34.95 89 SER A C 1
ATOM 677 O O . SER A 1 89 ? 5.982 25.089 11.433 1.00 36.85 89 SER A O 1
ATOM 680 N N . SER A 1 90 ? 7.475 25.280 13.123 1.00 35.95 90 SER A N 1
ATOM 681 C CA . SER A 1 90 ? 8.336 24.136 12.794 1.00 34.83 90 SER A CA 1
ATOM 682 C C . SER A 1 90 ? 7.500 22.866 12.785 1.00 36.30 90 SER A C 1
ATOM 683 O O . SER A 1 90 ? 6.545 22.736 13.554 1.00 36.24 90 SER A O 1
ATOM 686 N N . LYS A 1 91 ? 7.913 21.972 11.902 1.00 38.15 91 LYS A N 1
ATOM 687 C CA . LYS A 1 91 ? 7.311 20.659 11.731 1.00 39.20 91 LYS A CA 1
ATOM 688 C C . LYS A 1 91 ? 8.259 19.705 10.970 1.00 38.75 91 LYS A C 1
ATOM 689 O O . LYS A 1 91 ? 8.933 20.051 9.993 1.00 37.86 91 LYS A O 1
ATOM 695 N N . TYR A 1 92 ? 8.247 18.498 11.516 1.00 38.64 92 TYR A N 1
ATOM 696 C CA . TYR A 1 92 ? 9.032 17.398 10.984 1.00 39.99 92 TYR A CA 1
ATOM 697 C C . TYR A 1 92 ? 8.678 17.230 9.496 1.00 39.76 92 TYR A C 1
ATOM 698 O O . TYR A 1 92 ? 7.471 17.215 9.204 1.00 40.95 92 TYR A O 1
ATOM 707 N N . PRO A 1 93 ? 9.650 17.110 8.627 1.00 38.96 93 PRO A N 1
ATOM 708 C CA . PRO A 1 93 ? 11.078 17.099 8.892 1.00 38.34 93 PRO A CA 1
ATOM 709 C C . PRO A 1 93 ? 11.823 18.401 8.781 1.00 38.68 93 PRO A C 1
ATOM 710 O O . PRO A 1 93 ? 13.103 18.346 8.924 1.00 38.29 93 PRO A O 1
ATOM 714 N N . ASN A 1 94 ? 11.158 19.534 8.562 1.00 37.77 94 ASN A N 1
ATOM 715 C CA . ASN A 1 94 ? 11.928 20.823 8.466 1.00 38.32 94 ASN A CA 1
ATOM 716 C C . ASN A 1 94 ? 11.991 21.457 9.851 1.00 37.00 94 ASN A C 1
ATOM 717 O O . ASN A 1 94 ? 11.292 22.461 10.107 1.00 38.61 94 ASN A O 1
ATOM 722 N N . CYS A 1 95 ? 12.779 20.888 10.737 1.00 33.43 95 CYS A N 1
ATOM 723 C CA . CYS A 1 95 ? 12.879 21.405 12.110 1.00 29.31 95 CYS A CA 1
ATOM 724 C C . CYS A 1 95 ? 13.448 22.812 12.126 1.00 28.15 95 CYS A C 1
ATOM 725 O O . CYS A 1 95 ? 14.471 23.045 11.418 1.00 29.20 95 CYS A O 1
ATOM 728 N N . ALA A 1 96 ? 12.836 23.724 12.886 1.00 23.86 96 ALA A N 1
ATOM 729 C CA . ALA A 1 96 ? 13.328 25.115 12.998 1.00 21.74 96 ALA A CA 1
ATOM 730 C C . ALA A 1 96 ? 13.528 25.401 14.491 1.00 21.22 96 ALA A C 1
ATOM 731 O O . ALA A 1 96 ? 12.776 24.907 15.345 1.00 20.58 96 ALA A O 1
ATOM 733 N N . TYR A 1 97 ? 14.539 26.188 14.836 1.00 20.84 97 TYR A N 1
ATOM 734 C CA . TYR A 1 97 ? 14.868 26.545 16.206 1.00 19.97 97 TYR A CA 1
ATOM 735 C C . TYR A 1 97 ? 15.366 27.965 16.405 1.00 20.12 97 TYR A C 1
ATOM 736 O O . TYR A 1 97 ? 16.142 28.446 15.568 1.00 21.70 97 TYR A O 1
ATOM 745 N N . LYS A 1 98 ? 15.006 28.600 17.475 1.00 19.83 98 LYS A N 1
ATOM 746 C CA . LYS A 1 98 ? 15.437 29.902 17.884 1.00 22.23 98 LYS A CA 1
ATOM 747 C C . LYS A 1 98 ? 16.674 29.496 18.778 1.00 20.38 98 LYS A C 1
ATOM 748 O O . LYS A 1 98 ? 16.546 28.568 19.535 1.00 20.56 98 LYS A O 1
ATOM 754 N N . THR A 1 99 ? 17.716 30.284 18.649 1.00 19.87 99 THR A N 1
ATOM 755 C CA . THR A 1 99 ? 18.903 30.072 19.435 1.00 17.23 99 THR A CA 1
ATOM 756 C C . THR A 1 99 ? 19.150 31.212 20.401 1.00 18.72 99 THR A C 1
ATOM 757 O O . THR A 1 99 ? 19.142 32.420 20.036 1.00 20.63 99 THR A O 1
ATOM 761 N N . THR A 1 100 ? 19.354 30.907 21.658 1.00 16.87 100 THR A N 1
ATOM 762 C CA . THR A 1 100 ? 19.629 31.854 22.694 1.00 18.07 100 THR A CA 1
ATOM 763 C C . THR A 1 100 ? 20.975 31.548 23.381 1.00 18.40 100 THR A C 1
ATOM 764 O O . THR A 1 100 ? 21.084 30.526 24.061 1.00 19.15 100 THR A O 1
ATOM 768 N N . GLN A 1 101 ? 21.924 32.424 23.212 1.00 18.23 101 GLN A N 1
ATOM 769 C CA . GLN A 1 101 ? 23.268 32.376 23.806 1.00 16.68 101 GLN A CA 1
ATOM 770 C C . GLN A 1 101 ? 23.095 33.000 25.192 1.00 17.62 101 GLN A C 1
ATOM 771 O O . GLN A 1 101 ? 22.395 34.017 25.300 1.00 18.62 101 GLN A O 1
ATOM 777 N N . ALA A 1 102 ? 23.637 32.411 26.235 1.00 15.79 102 ALA A N 1
ATOM 778 C CA . ALA A 1 102 ? 23.601 32.891 27.584 1.00 17.25 102 ALA A CA 1
ATOM 779 C C . ALA A 1 102 ? 24.770 32.333 28.396 1.00 16.63 102 ALA A C 1
ATOM 780 O O . ALA A 1 102 ? 25.377 31.326 27.976 1.00 17.76 102 ALA A O 1
ATOM 782 N N . ASN A 1 103 ? 24.997 32.911 29.526 1.00 16.90 103 ASN A N 1
ATOM 783 C CA . ASN A 1 103 ? 26.000 32.522 30.523 1.00 16.72 103 ASN A CA 1
ATOM 784 C C . ASN A 1 103 ? 25.156 32.121 31.754 1.00 16.43 103 ASN A C 1
ATOM 785 O O . ASN A 1 103 ? 24.534 33.086 32.192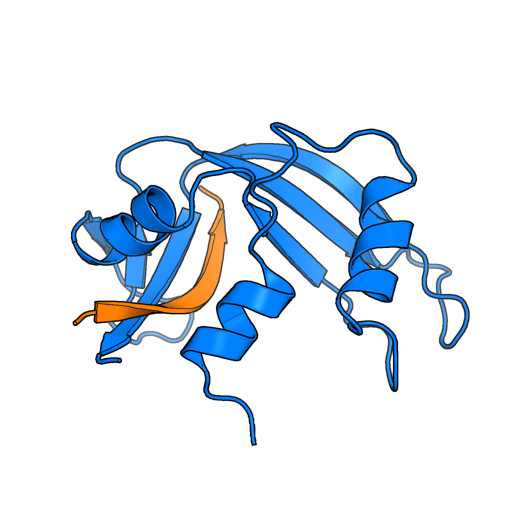 1.00 16.94 103 ASN A O 1
ATOM 790 N N . LYS A 1 104 ? 25.160 30.887 32.209 1.00 14.01 104 LYS A N 1
ATOM 791 C CA . LYS A 1 104 ? 24.349 30.499 33.359 1.00 12.78 104 LYS A CA 1
ATOM 792 C C . LYS A 1 104 ? 24.967 29.311 34.126 1.00 12.32 104 LYS A C 1
ATOM 793 O O . LYS A 1 104 ? 25.860 28.672 33.565 1.00 12.75 104 LYS A O 1
ATOM 799 N N . HIS A 1 105 ? 24.465 28.996 35.288 1.00 11.34 105 HIS A N 1
ATOM 800 C CA . HIS A 1 105 ? 24.986 27.858 36.111 1.00 13.44 105 HIS A CA 1
ATOM 801 C C . HIS A 1 105 ? 24.364 26.663 35.462 1.00 15.01 105 HIS A C 1
ATOM 802 O O . HIS A 1 105 ? 23.166 26.872 35.072 1.00 18.75 105 HIS A O 1
ATOM 809 N N . ILE A 1 106 ? 24.957 25.512 35.272 1.00 12.90 106 ILE A N 1
ATOM 810 C CA . ILE A 1 106 ? 24.182 24.435 34.612 1.00 11.28 106 ILE A CA 1
ATOM 811 C C . ILE A 1 106 ? 23.817 23.500 35.789 1.00 10.22 106 ILE A C 1
ATOM 812 O O . ILE A 1 106 ? 24.538 23.595 36.825 1.00 9.25 106 ILE A O 1
ATOM 817 N N . ILE A 1 107 ? 22.832 22.677 35.557 1.00 8.54 107 ILE A N 1
ATOM 818 C CA . ILE A 1 107 ? 22.430 21.692 36.585 1.00 8.88 107 ILE A CA 1
ATOM 819 C C . ILE A 1 107 ? 22.351 20.377 35.756 1.00 10.84 107 ILE A C 1
ATOM 820 O O . ILE A 1 107 ? 21.613 20.366 34.745 1.00 7.58 107 ILE A O 1
ATOM 825 N N . VAL A 1 108 ? 23.071 19.430 36.298 1.00 11.50 108 VAL A N 1
ATOM 826 C CA . VAL A 1 108 ? 23.135 18.083 35.552 1.00 12.47 108 VAL A CA 1
ATOM 827 C C . VAL A 1 108 ? 22.944 16.956 36.504 1.00 13.41 108 VAL A C 1
ATOM 828 O O . VAL A 1 108 ? 23.218 16.992 37.733 1.00 12.68 108 VAL A O 1
ATOM 832 N N . ALA A 1 109 ? 22.378 15.815 36.014 1.00 13.63 109 ALA A N 1
ATOM 833 C CA . ALA A 1 109 ? 22.211 14.626 36.895 1.00 15.22 109 ALA A CA 1
ATOM 834 C C . ALA A 1 109 ? 23.518 13.844 36.712 1.00 15.76 109 ALA A C 1
ATOM 835 O O . ALA A 1 109 ? 23.916 13.798 35.523 1.00 18.76 109 ALA A O 1
ATOM 837 N N . CYS A 1 110 ? 24.088 13.287 37.702 1.00 18.71 110 CYS A N 1
ATOM 838 C CA . CYS A 1 110 ? 25.359 12.505 37.472 1.00 20.57 110 CYS A CA 1
ATOM 839 C C . CYS A 1 110 ? 25.150 11.053 37.908 1.00 22.21 110 CYS A C 1
ATOM 840 O O . CYS A 1 110 ? 24.343 10.825 38.824 1.00 22.62 110 CYS A O 1
ATOM 843 N N . GLU A 1 111 ? 25.944 10.204 37.296 1.00 24.17 111 GLU A N 1
ATOM 844 C CA . GLU A 1 111 ? 25.974 8.747 37.584 1.00 27.12 111 GLU A CA 1
ATOM 845 C C . GLU A 1 111 ? 27.391 8.243 37.393 1.00 28.04 111 GLU A C 1
ATOM 846 O O . GLU A 1 111 ? 28.160 8.965 36.740 1.00 29.04 111 GLU A O 1
ATOM 852 N N . GLY A 1 112 ? 27.804 7.102 37.903 1.00 30.97 112 GLY A N 1
ATOM 853 C CA . GLY A 1 112 ? 29.204 6.616 37.687 1.00 32.88 112 GLY A CA 1
ATOM 854 C C . GLY A 1 112 ? 29.441 6.240 36.243 1.00 34.41 112 GLY A C 1
ATOM 855 O O . GLY A 1 112 ? 28.416 6.038 35.529 1.00 35.87 112 GLY A O 1
ATOM 856 N N . ASN A 1 113 ? 30.669 6.165 35.718 1.00 36.41 113 ASN A N 1
ATOM 857 C CA . ASN A 1 113 ? 30.773 5.737 34.281 1.00 39.32 113 ASN A CA 1
ATOM 858 C C . ASN A 1 113 ? 31.247 4.261 34.331 1.00 42.03 113 ASN A C 1
ATOM 859 O O . ASN A 1 113 ? 31.897 4.114 35.422 1.00 44.53 113 ASN A O 1
ATOM 864 N N . PRO B 2 4 ? 34.696 8.567 36.877 1.00 34.02 114 PRO B N 1
ATOM 865 C CA . PRO B 2 4 ? 34.005 7.976 38.044 1.00 34.01 114 PRO B CA 1
ATOM 866 C C . PRO B 2 4 ? 32.565 8.409 38.089 1.00 34.61 114 PRO B C 1
ATOM 867 O O . PRO B 2 4 ? 31.661 7.537 38.054 1.00 36.91 114 PRO B O 1
ATOM 871 N N . TYR B 2 5 ? 32.358 9.712 38.109 1.00 33.74 115 TYR B N 1
ATOM 872 C CA . TYR B 2 5 ? 30.980 10.312 38.167 1.00 31.60 115 TYR B CA 1
ATOM 873 C C . TYR B 2 5 ? 30.856 11.268 37.003 1.00 28.14 115 TYR B C 1
ATOM 874 O O . TYR B 2 5 ? 31.585 12.255 36.883 1.00 27.23 115 TYR B O 1
ATOM 883 N N . VAL B 2 6 ? 29.911 10.955 36.108 1.00 23.79 116 VAL B N 1
ATOM 884 C CA . VAL B 2 6 ? 29.700 11.783 34.917 1.00 19.57 116 VAL B CA 1
ATOM 885 C C . VAL B 2 6 ? 28.218 12.165 34.755 1.00 17.93 116 VAL B C 1
ATOM 886 O O . VAL B 2 6 ? 27.313 11.467 35.201 1.00 16.87 116 VAL B O 1
ATOM 890 N N . PRO B 2 7 ? 28.023 13.275 34.077 1.00 16.27 117 PRO B N 1
ATOM 891 C CA . PRO B 2 7 ? 26.721 13.805 33.771 1.00 15.70 117 PRO B CA 1
ATOM 892 C C . PRO B 2 7 ? 26.005 12.873 32.760 1.00 15.37 117 PRO B C 1
ATOM 893 O O . PRO B 2 7 ? 26.580 12.412 31.794 1.00 13.43 117 PRO B O 1
ATOM 897 N N . VAL B 2 8 ? 24.719 12.747 33.057 1.00 15.61 118 VAL B N 1
ATOM 898 C CA . VAL B 2 8 ? 23.871 11.855 32.201 1.00 14.70 118 VAL B CA 1
ATOM 899 C C . VAL B 2 8 ? 22.590 12.460 31.737 1.00 16.23 118 VAL B C 1
ATOM 900 O O . VAL B 2 8 ? 21.932 11.869 30.815 1.00 15.35 118 VAL B O 1
ATOM 904 N N . HIS B 2 9 ? 22.186 13.593 32.309 1.00 16.37 119 HIS B N 1
ATOM 905 C CA . HIS B 2 9 ? 20.974 14.338 31.943 1.00 18.86 119 HIS B CA 1
ATOM 906 C C . HIS B 2 9 ? 21.233 15.836 32.279 1.00 17.83 119 HIS B C 1
ATOM 907 O O . HIS B 2 9 ? 21.937 16.121 33.258 1.00 17.26 119 HIS B O 1
ATOM 914 N N . TYR B 2 10 ? 20.687 16.708 31.475 1.00 16.22 120 TYR B N 1
ATOM 915 C CA . TYR B 2 10 ? 20.830 18.155 31.668 1.00 16.59 120 TYR B CA 1
ATOM 916 C C . TYR B 2 10 ? 19.521 18.558 32.372 1.00 17.20 120 TYR B C 1
ATOM 917 O O . TYR B 2 10 ? 18.459 18.295 31.743 1.00 18.95 120 TYR B O 1
ATOM 926 N N . ASP B 2 11 ? 19.601 19.082 33.554 1.00 15.42 121 ASP B N 1
ATOM 927 C CA . ASP B 2 11 ? 18.370 19.449 34.272 1.00 17.42 121 ASP B CA 1
ATOM 928 C C . ASP B 2 11 ? 17.909 20.855 33.926 1.00 18.67 121 ASP B C 1
ATOM 929 O O . ASP B 2 11 ? 16.669 20.966 33.757 1.00 21.54 121 ASP B O 1
ATOM 934 N N . ALA B 2 12 ? 18.710 21.841 33.765 1.00 18.35 122 ALA B N 1
ATOM 935 C CA . ALA B 2 12 ? 18.353 23.209 33.470 1.00 19.32 122 ALA B CA 1
ATOM 936 C C . ALA B 2 12 ? 19.546 24.123 33.753 1.00 20.95 122 ALA B C 1
ATOM 937 O O . ALA B 2 12 ? 20.541 23.646 34.23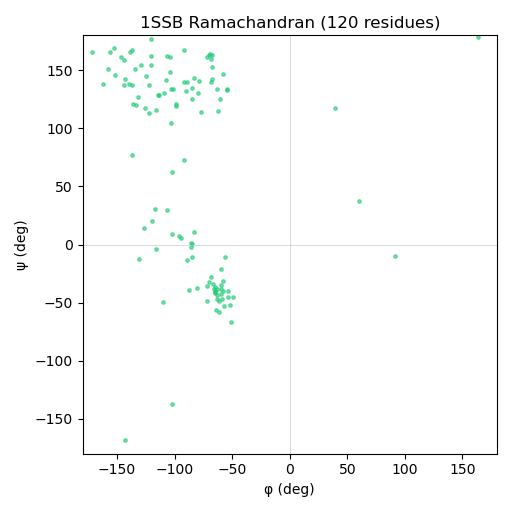1 1.00 20.53 122 ALA B O 1
ATOM 939 N N . SER B 2 13 ? 19.380 25.371 33.516 1.00 24.19 123 SER B N 1
ATOM 940 C CA . SER B 2 13 ? 20.081 26.579 33.624 1.00 26.36 123 SER B CA 1
ATOM 941 C C . SER B 2 13 ? 19.507 27.461 34.806 1.00 26.79 123 SER B C 1
ATOM 942 O O . SER B 2 13 ? 18.309 27.582 34.999 1.00 26.79 123 SER B O 1
ATOM 945 N N . VAL B 2 14 ? 20.366 28.083 35.468 1.00 27.70 124 VAL B N 1
ATOM 946 C CA . VAL B 2 14 ? 20.496 28.947 36.557 1.00 32.82 124 VAL B CA 1
ATOM 947 C C . VAL B 2 14 ? 19.629 28.492 37.732 1.00 35.88 124 VAL B C 1
ATOM 948 O O . VAL B 2 14 ? 19.691 29.071 38.809 1.00 37.53 124 VAL B O 1
#

B-factor: mean 23.33, std 10.28, range [7.13, 65.2]

Organism: Bos taurus (NCBI:txid9913)

Nearest PDB structures (foldseek):
  3srn-assembly1_A  TM=1.001E+00  e=1.478E-22  Bos taurus
  3rid-assembly2_C  TM=9.937E-01  e=1.21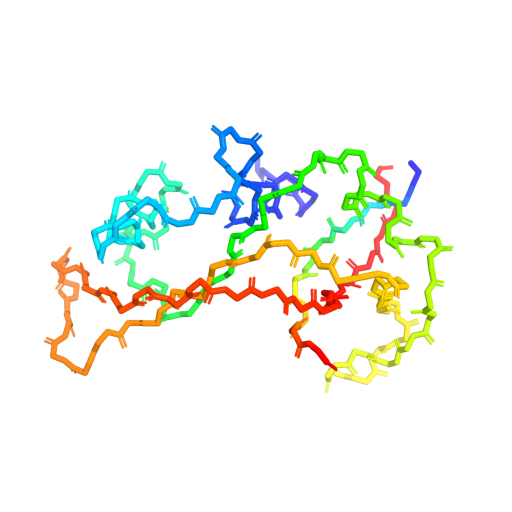8E-22  Bos taurus
  1ymw-assembly1_A  TM=1.002E+00  e=1.167E-21  Bos taurus
  3dic-assembly1_A  TM=1.003E+00  e=1.834E-21  Bos taurus
  4n4c-assembly1_B  TM=9.909E-01  e=1.357E-20  Bos taurus

Secondary structure (DSSP, 8-state):
---HHHHHHHHHB-TT-SS--STTHHHHHHHHTT-SSSS---EEEEE-S-HHHHHGGGGSEEE--TTS-S-EEE-SS-EEEEEEEE-SS-BTTB--EEEEEEEE-EEEEEEE-/-EEEEEEEEE-

Foldseek 3Di:
DADVVRLCCLFAEDQVDQKQDDFCRLVVSCVVSVVQVPHNNFKGKHFHHDPVLVVCQQVAAFDADPVRHGQKGKAPFWTWMKMWGFDPPAGPPNTHTGIDIDTGIDMDGDDDD/DDDDDDDDDDD

Sequence (124 aa):
KETAAAKFERQHMDSSTSAASSSNYCNQMMKSRNLTKDRCKPVNTFVHESLADVQAVCSQKNVACKNGQTNCYQSYSTMSITDCRETGSSKYPNCAYKTTQANKHIIVACEGNPYVPVHYDASV

Solvent-accessible surface area: 6694 Å² total; per-residue (Å²): 226,79,95,45,24,35,83,3,68,70,21,13,16,6,67,102,52,96,38,20,89,62,98,63,10,0,40,87,24,0,132,72,57,89,15,17,80,127,153,12,38,61,64,5,9,0,0,10,44,55,69,69,74,0,64,45,0,6,92,42,76,85,46,64,9,159,100,57,99,101,32,0,31,27,0,140,73,72,15,13,0,0,40,0,145,39,31,85,110,18,137,86,92,121,25,33,9,96,33,75,65,24,102,60,42,0,22,0,6,1,86,54,132,140,84,14,4,11,107,37,21,37,23,112

InterPro domains:
  IPR001427 Pancreatic ribonuclease [PR00794] (52-71)
  IPR001427 Pancreatic ribonuclease [PR00794] (72-91)
  IPR001427 Pancreatic ribonuclease [PR00794] (97-115)
  IPR001427 Pancreatic ribonuclease [PR00794] (119-141)
  IPR001427 Pancreatic ribonuclease [PTHR11437] (7-149)
  IPR023411 Ribonuclease A, active site [PS00127] (66-72)
  IPR023412 Ribonuclease A-domain [PF00074] (30-147)
  IPR023412 Ribonuclease A-domain [SM00092] (27-150)
  IPR036816 Ribonuclease A-like domain superfamily [G3DSA:3.10.130.10] (26-150)
  IPR036816 Ribonuclease A-like domain superfamily [SSF54076] (27-150)